Protein AF-A0A9P5P520-F1 (afdb_monomer)

Solvent-accessible surface area (backbone atoms only — not comparable to full-atom values): 4117 Å² total; per-residue (Å²): 130,84,52,70,68,58,51,52,54,51,51,53,51,51,55,52,46,50,52,48,52,71,68,41,50,62,60,49,54,51,50,52,54,40,75,73,38,85,75,63,68,66,67,64,76,59,53,50,60,52,52,51,49,53,52,50,51,49,52,52,51,52,61,74,69,45,93,84,118

Mean predicted aligned error: 8.93 Å

Secondary structure (DSSP, 8-state):
---HHHHHHHHHHHHHHHHHHHHHHHHHHHHHHHHH-SSPPPTHHHHHHHHHHHHHHHHHHHHHH-TT-

Sequence (69 aa):
MPSEETKERISKVIEVGRTVLHYGWIPLIIYVGFTRSNPQPSLIKYVFPILLFLFFALTVSFRLISPLA

Structure (mmCIF, N/CA/C/O backbone):
data_AF-A0A9P5P520-F1
#
_entry.id   AF-A0A9P5P520-F1
#
loop_
_atom_site.group_PDB
_atom_site.id
_atom_site.type_symbol
_atom_site.label_atom_id
_atom_site.label_alt_id
_atom_site.la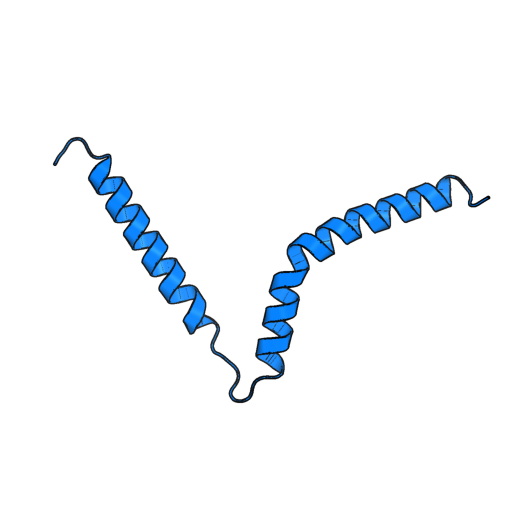bel_comp_id
_atom_site.label_asym_id
_atom_site.label_entity_id
_atom_site.label_seq_id
_atom_site.pdbx_PDB_ins_code
_atom_site.Cartn_x
_atom_site.Cartn_y
_atom_site.Cartn_z
_atom_site.occupancy
_atom_site.B_iso_or_equiv
_atom_site.auth_seq_id
_atom_site.auth_comp_id
_atom_site.auth_asym_id
_atom_site.auth_atom_id
_atom_site.pdbx_PDB_model_num
ATOM 1 N N . MET A 1 1 ? -35.419 4.825 16.999 1.00 64.94 1 MET A N 1
ATOM 2 C CA . MET A 1 1 ? -34.000 5.244 17.034 1.00 64.94 1 MET A CA 1
ATOM 3 C C . MET A 1 1 ? -33.153 3.980 17.035 1.00 64.94 1 MET A C 1
ATOM 5 O O . MET A 1 1 ? -33.522 3.074 17.774 1.00 64.94 1 MET A O 1
ATOM 9 N N . PRO A 1 2 ? -32.112 3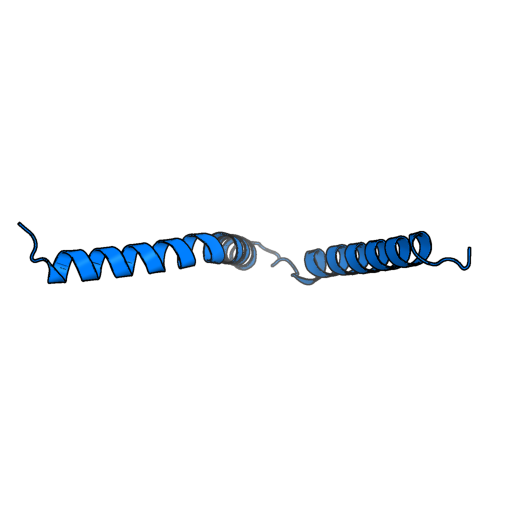.855 16.193 1.00 73.88 2 PRO A N 1
ATOM 10 C CA . PRO A 1 2 ? -31.221 2.695 16.252 1.00 73.88 2 PRO A CA 1
ATOM 11 C C . PRO A 1 2 ? -30.603 2.592 17.652 1.00 73.88 2 PRO A C 1
ATOM 13 O O . PRO A 1 2 ? -30.291 3.625 18.249 1.00 73.88 2 PRO A O 1
ATOM 16 N N . SER A 1 3 ? -30.471 1.368 18.176 1.00 85.62 3 SER A N 1
ATOM 17 C CA . SER A 1 3 ? -29.859 1.125 19.486 1.00 85.62 3 SER A CA 1
ATOM 18 C C . SER A 1 3 ? -28.415 1.631 19.507 1.00 85.62 3 SER A C 1
ATOM 20 O O . SER A 1 3 ? -27.746 1.640 18.471 1.00 85.62 3 SER A O 1
ATOM 22 N N . GLU A 1 4 ? -27.919 2.037 20.676 1.00 90.38 4 GLU A N 1
ATOM 23 C CA . GLU A 1 4 ? -26.536 2.518 20.828 1.00 90.38 4 GLU A CA 1
ATOM 24 C C . GLU A 1 4 ? -25.511 1.476 20.355 1.00 90.38 4 GLU A C 1
ATOM 26 O O . GLU A 1 4 ? -24.548 1.816 19.674 1.00 90.38 4 GLU A O 1
ATOM 31 N N . GLU A 1 5 ? -25.794 0.189 20.565 1.00 88.25 5 GLU A N 1
ATOM 32 C CA . GLU A 1 5 ? -24.998 -0.916 20.022 1.00 88.25 5 GLU A CA 1
ATOM 33 C C . GLU A 1 5 ? -24.959 -0.919 18.482 1.00 88.25 5 GLU A C 1
ATOM 35 O O . GLU A 1 5 ? -23.911 -1.140 17.871 1.00 88.25 5 GLU A O 1
ATOM 40 N N . THR A 1 6 ? -26.091 -0.646 17.825 1.00 92.38 6 THR A N 1
ATOM 41 C CA . THR A 1 6 ? -26.149 -0.559 16.357 1.00 92.38 6 THR A CA 1
ATOM 42 C C . THR A 1 6 ? -25.332 0.631 15.856 1.00 92.38 6 THR A C 1
ATOM 44 O O . THR A 1 6 ? -24.615 0.506 14.862 1.00 92.38 6 THR A O 1
ATOM 4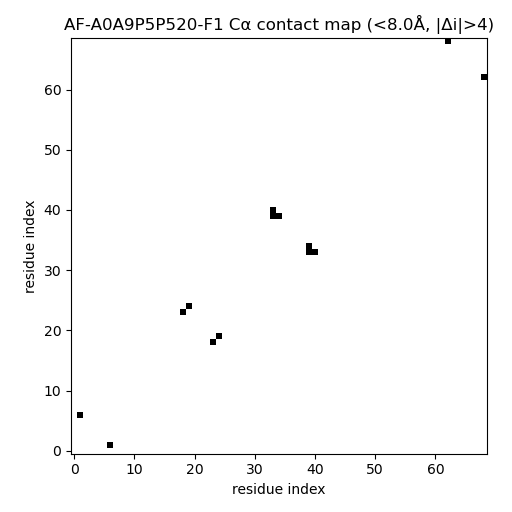7 N N . LYS A 1 7 ? -25.387 1.771 16.556 1.00 91.56 7 LYS A N 1
ATOM 48 C CA . LYS A 1 7 ? -24.579 2.952 16.221 1.00 91.56 7 LYS A CA 1
ATOM 49 C C . LYS A 1 7 ? -23.087 2.677 16.379 1.00 91.56 7 LYS A C 1
ATOM 51 O O . LYS A 1 7 ? -22.329 2.990 15.467 1.00 91.56 7 LYS A O 1
ATOM 56 N N . GLU A 1 8 ? -22.666 2.048 17.475 1.00 94.38 8 GLU A N 1
ATOM 57 C CA . GLU A 1 8 ? -21.263 1.671 17.681 1.00 94.38 8 GLU A CA 1
ATOM 58 C C . GLU A 1 8 ? -20.745 0.738 16.587 1.00 94.38 8 GLU A C 1
ATOM 60 O O . GLU A 1 8 ? -19.643 0.934 16.072 1.00 94.38 8 GLU A O 1
ATOM 65 N N . ARG A 1 9 ? -21.539 -0.266 16.198 1.00 95.00 9 ARG A N 1
ATOM 66 C CA . ARG A 1 9 ? -21.169 -1.192 15.119 1.00 95.00 9 ARG A CA 1
ATOM 67 C C . ARG A 1 9 ? -21.001 -0.461 13.790 1.00 95.00 9 ARG A C 1
ATOM 69 O O . ARG A 1 9 ? -20.010 -0.683 13.100 1.00 95.00 9 ARG A O 1
ATOM 76 N N . ILE A 1 10 ? -21.932 0.430 13.452 1.00 95.69 10 ILE A N 1
ATOM 77 C CA . ILE A 1 10 ? -21.850 1.237 12.228 1.00 95.69 10 ILE A CA 1
ATOM 78 C C . ILE A 1 10 ? -20.610 2.136 12.263 1.00 95.69 10 ILE A C 1
ATOM 80 O O . ILE A 1 10 ? -19.856 2.160 11.292 1.00 95.69 10 ILE A O 1
ATOM 84 N N . SER A 1 11 ? -20.351 2.814 13.382 1.00 95.75 11 SER A N 1
ATOM 85 C CA . SER A 1 11 ? -19.164 3.660 13.546 1.00 95.75 11 SER A CA 1
ATOM 86 C C . SER A 1 11 ? -17.868 2.873 13.341 1.00 95.75 11 SER A C 1
ATOM 88 O O . SER A 1 11 ? -17.013 3.310 12.573 1.00 95.75 11 SER A O 1
ATOM 90 N N . LYS A 1 12 ? -17.756 1.674 13.928 1.00 96.12 12 LYS A N 1
ATOM 91 C CA . LYS A 1 12 ? -16.592 0.789 13.742 1.00 96.12 12 LYS A CA 1
ATOM 92 C C . LYS A 1 12 ? -16.407 0.366 12.284 1.00 96.12 12 LYS A C 1
ATOM 94 O O . LYS A 1 12 ? -15.292 0.387 11.770 1.00 96.12 12 LYS A O 1
ATOM 99 N N . VAL A 1 13 ? -17.489 0.007 11.592 1.00 97.31 13 VAL A N 1
ATOM 100 C CA . VAL A 1 13 ? -17.424 -0.373 10.170 1.00 97.31 13 VAL A CA 1
ATOM 101 C C . VAL A 1 13 ? -16.982 0.805 9.304 1.00 97.31 13 VAL A C 1
ATOM 103 O O . VAL A 1 13 ? -16.167 0.623 8.403 1.00 97.31 13 VAL A O 1
ATOM 106 N N . ILE A 1 14 ? -17.473 2.014 9.580 1.00 97.06 14 ILE A N 1
ATOM 107 C CA . ILE A 1 14 ? -17.078 3.225 8.846 1.00 97.06 14 ILE A CA 1
ATOM 108 C C . ILE A 1 14 ? -15.602 3.554 9.084 1.00 97.06 14 ILE A C 1
ATOM 110 O O . ILE A 1 14 ? -14.899 3.929 8.144 1.00 97.06 14 ILE A O 1
ATOM 114 N N . GLU A 1 15 ? -15.120 3.406 10.315 1.00 96.31 15 GLU A N 1
ATOM 115 C CA . GLU A 1 15 ? -13.718 3.639 10.663 1.00 96.31 15 GLU A CA 1
ATOM 116 C C . GLU A 1 15 ? -12.785 2.693 9.899 1.00 96.31 15 GLU A C 1
ATOM 118 O O . GLU A 1 15 ? -11.857 3.141 9.221 1.00 96.31 15 GLU A O 1
ATOM 123 N N . VAL A 1 16 ? -13.093 1.394 9.902 1.00 97.88 16 VAL A N 1
ATOM 124 C CA . VAL A 1 16 ? -12.345 0.401 9.117 1.00 97.88 16 VAL A CA 1
ATOM 125 C C . VAL A 1 16 ? -12.476 0.679 7.618 1.00 97.88 16 VAL A C 1
ATOM 127 O O . VAL A 1 16 ? -11.480 0.660 6.893 1.00 97.88 16 VAL A O 1
ATOM 130 N N . GLY A 1 17 ? -13.685 0.991 7.147 1.00 97.31 17 GLY A N 1
ATOM 131 C CA . GLY A 1 17 ? -13.960 1.306 5.747 1.00 97.31 17 GLY A CA 1
ATOM 132 C C . GLY A 1 17 ? -13.142 2.492 5.237 1.00 97.31 17 GLY A C 1
ATOM 133 O O . GLY A 1 17 ? -12.623 2.438 4.123 1.00 97.31 17 GLY A O 1
ATOM 134 N N . ARG A 1 18 ? -12.944 3.529 6.061 1.00 97.19 18 ARG A N 1
ATOM 135 C CA . ARG A 1 18 ? -12.090 4.680 5.728 1.00 97.19 18 ARG A CA 1
ATOM 136 C C . ARG A 1 18 ? -10.650 4.244 5.469 1.00 97.19 18 ARG A C 1
ATOM 138 O O . ARG A 1 18 ? -10.073 4.650 4.463 1.00 97.19 18 ARG A O 1
ATOM 145 N N . THR A 1 19 ? -10.094 3.401 6.333 1.00 97.19 19 THR A N 1
ATOM 146 C CA . THR A 1 19 ? -8.730 2.870 6.192 1.00 97.19 19 THR A CA 1
ATOM 147 C C . THR A 1 19 ? -8.600 2.000 4.943 1.00 97.19 19 THR A C 1
ATOM 149 O O . THR A 1 19 ? -7.678 2.189 4.149 1.00 97.19 19 THR A O 1
ATOM 152 N N . VAL A 1 20 ? -9.555 1.094 4.719 1.00 97.69 20 VAL A N 1
ATOM 153 C CA . VAL A 1 20 ? -9.562 0.210 3.544 1.00 97.69 20 VAL A CA 1
ATOM 154 C C . VAL A 1 20 ? -9.658 1.011 2.252 1.00 97.69 20 VAL A C 1
ATOM 156 O O . VAL A 1 20 ? -8.902 0.745 1.325 1.00 97.69 20 VAL A O 1
ATOM 159 N N . LEU A 1 21 ? -10.536 2.011 2.175 1.00 97.25 21 LEU A N 1
ATOM 160 C CA . LEU A 1 21 ? -10.646 2.849 0.982 1.00 97.25 21 LEU A CA 1
ATOM 161 C C . LEU A 1 21 ? -9.393 3.707 0.782 1.00 97.25 21 LEU A C 1
ATOM 163 O O . LEU A 1 21 ? -8.911 3.810 -0.342 1.00 97.25 21 LEU A O 1
ATOM 167 N N . HIS A 1 22 ? -8.831 4.277 1.851 1.00 96.31 22 HIS A N 1
ATOM 168 C CA . HIS A 1 22 ? -7.658 5.149 1.766 1.00 96.31 22 HIS A CA 1
ATOM 169 C C . HIS A 1 22 ? -6.390 4.422 1.301 1.00 96.31 22 HIS A C 1
ATOM 171 O O . HIS A 1 22 ? -5.630 4.972 0.506 1.00 96.31 22 HIS A O 1
ATOM 177 N N . TYR A 1 23 ? -6.173 3.184 1.745 1.00 96.31 23 TYR A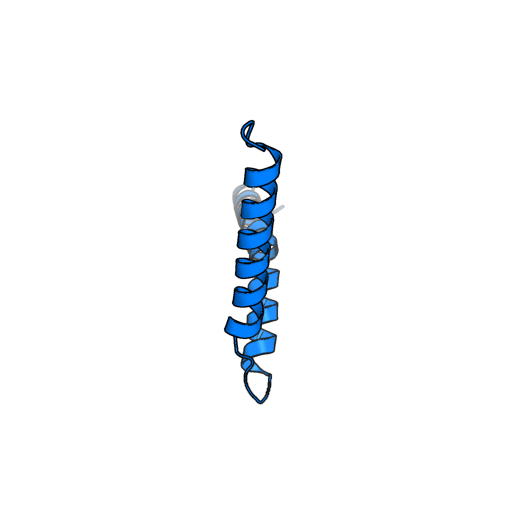 N 1
ATOM 178 C CA . TYR A 1 23 ? -4.995 2.407 1.344 1.00 96.31 23 TYR A CA 1
ATOM 179 C C . TYR A 1 23 ? -5.269 1.431 0.194 1.00 96.31 23 TYR A C 1
ATOM 181 O O . TYR A 1 23 ? -4.352 1.054 -0.531 1.00 96.31 23 TYR A O 1
ATOM 189 N N . GLY A 1 24 ? -6.524 1.032 -0.004 1.00 97.12 24 GLY A N 1
ATOM 190 C CA . GLY A 1 24 ? -6.928 0.041 -1.000 1.00 97.12 24 GLY A CA 1
ATOM 191 C C . GLY A 1 24 ? -7.240 0.610 -2.382 1.00 97.12 24 GLY A C 1
ATOM 192 O O . GLY A 1 24 ? -7.199 -0.146 -3.353 1.00 97.12 24 GLY A O 1
ATOM 193 N N . TRP A 1 25 ? -7.512 1.916 -2.518 1.00 96.25 25 TRP A N 1
ATOM 194 C CA . TRP A 1 25 ? -7.905 2.482 -3.815 1.00 96.25 25 TRP A CA 1
ATOM 195 C C . TRP A 1 25 ? -6.806 2.362 -4.884 1.00 96.25 25 TRP A C 1
ATOM 197 O O . TRP A 1 25 ? -7.108 1.983 -6.015 1.00 96.25 25 TRP A O 1
ATOM 207 N N . ILE A 1 26 ? -5.534 2.610 -4.539 1.00 93.75 26 ILE A N 1
ATOM 208 C CA . ILE A 1 26 ? -4.414 2.497 -5.493 1.00 93.75 26 ILE A CA 1
ATOM 209 C C . ILE A 1 26 ? -4.222 1.042 -5.950 1.00 93.75 26 ILE A C 1
ATOM 211 O O . ILE A 1 26 ? -4.260 0.807 -7.162 1.00 93.75 26 ILE A O 1
ATOM 215 N N . PRO A 1 27 ? -4.062 0.049 -5.044 1.00 92.00 27 PRO A N 1
ATOM 216 C CA . PRO A 1 27 ? -3.963 -1.353 -5.445 1.00 92.00 27 PRO A CA 1
ATOM 217 C C . PRO A 1 27 ? -5.131 -1.817 -6.316 1.00 92.00 27 PRO A C 1
ATOM 219 O O . PRO A 1 27 ? -4.914 -2.531 -7.293 1.00 92.00 27 PRO A O 1
ATOM 222 N N . LEU A 1 28 ? -6.357 -1.384 -6.001 1.00 95.31 28 LEU A N 1
ATOM 223 C CA . LEU A 1 28 ? -7.549 -1.759 -6.758 1.00 95.31 28 LEU A CA 1
ATOM 224 C C . LEU A 1 28 ? -7.494 -1.248 -8.204 1.00 95.31 28 LEU A C 1
ATOM 226 O O . LEU A 1 28 ? -7.739 -2.018 -9.133 1.00 95.31 28 LEU A O 1
ATOM 230 N N . ILE A 1 29 ? -7.137 0.023 -8.411 1.00 92.88 29 ILE A N 1
ATOM 231 C CA . ILE A 1 29 ? -7.008 0.603 -9.758 1.00 92.88 29 ILE A CA 1
ATOM 232 C C . ILE A 1 29 ? -5.916 -0.116 -10.554 1.00 92.88 29 ILE A C 1
ATOM 234 O O . ILE A 1 29 ? -6.139 -0.479 -11.711 1.00 92.88 29 ILE A O 1
ATOM 238 N N . ILE A 1 30 ? -4.759 -0.367 -9.933 1.00 90.44 30 ILE A N 1
ATOM 239 C CA . ILE A 1 30 ? -3.654 -1.092 -10.574 1.00 90.44 30 ILE A CA 1
ATOM 240 C C . ILE A 1 30 ? -4.102 -2.502 -10.967 1.00 90.44 30 ILE A C 1
ATOM 242 O O . ILE A 1 30 ? -3.846 -2.929 -12.091 1.00 90.44 30 ILE A O 1
ATOM 246 N N . TYR A 1 31 ? -4.809 -3.211 -10.084 1.00 90.38 31 TYR A N 1
ATOM 247 C CA . TYR A 1 31 ? -5.313 -4.556 -10.353 1.00 90.38 31 TYR A CA 1
ATOM 248 C C . TYR A 1 31 ? -6.289 -4.591 -11.537 1.00 90.38 31 TYR A C 1
ATOM 250 O O . TYR A 1 31 ? -6.171 -5.442 -12.424 1.00 90.38 31 TYR A O 1
ATOM 258 N N . VAL A 1 32 ? -7.229 -3.645 -11.599 1.00 92.88 32 VAL A N 1
ATOM 259 C CA . VAL A 1 32 ? -8.168 -3.538 -12.725 1.00 92.88 32 VAL A CA 1
ATOM 260 C C . VAL A 1 32 ? -7.419 -3.247 -14.028 1.00 92.88 32 VAL A C 1
ATOM 262 O O . VAL A 1 32 ? -7.642 -3.934 -15.025 1.00 92.88 32 VAL A O 1
ATOM 265 N N . GLY A 1 33 ? -6.494 -2.284 -14.020 1.00 88.62 33 GLY A N 1
ATOM 266 C CA . GLY A 1 33 ? -5.670 -1.967 -15.188 1.00 88.62 33 GLY A CA 1
ATOM 267 C C . GLY A 1 33 ? -4.826 -3.157 -15.652 1.00 88.62 33 GLY A C 1
ATOM 268 O O . GLY A 1 33 ? -4.766 -3.440 -16.847 1.00 88.62 33 GLY A O 1
ATOM 269 N N . PHE A 1 34 ? -4.236 -3.904 -14.719 1.00 88.19 34 PHE A N 1
ATOM 270 C CA . PHE A 1 34 ? -3.431 -5.088 -15.012 1.00 88.19 34 PHE A CA 1
ATOM 271 C C . PHE A 1 34 ? -4.259 -6.213 -15.646 1.00 88.19 34 PHE A C 1
ATOM 273 O O . PHE A 1 34 ? -3.861 -6.774 -16.663 1.00 88.19 34 PHE A O 1
ATOM 280 N N . THR A 1 35 ? -5.429 -6.520 -15.081 1.00 90.69 35 THR A N 1
ATOM 281 C CA . THR A 1 35 ? -6.264 -7.656 -15.519 1.00 90.69 35 THR A CA 1
ATOM 282 C C . THR A 1 35 ? -7.047 -7.403 -16.806 1.00 90.69 35 THR A C 1
ATOM 284 O O . THR A 1 35 ? -7.428 -8.361 -17.477 1.00 90.69 35 THR A O 1
ATOM 287 N N . ARG A 1 36 ? -7.310 -6.140 -17.162 1.00 89.94 36 ARG A N 1
ATOM 288 C CA . ARG A 1 36 ? -8.110 -5.772 -18.348 1.00 89.94 36 ARG A CA 1
ATOM 289 C C . ARG A 1 36 ? -7.284 -5.324 -19.554 1.00 89.94 36 ARG A C 1
ATOM 291 O O . ARG A 1 36 ? -7.850 -5.134 -20.625 1.00 89.94 36 ARG A O 1
ATOM 298 N N . SER A 1 37 ? -5.973 -5.167 -19.399 1.00 83.88 37 SER A N 1
ATOM 299 C CA . SER A 1 37 ? -5.076 -4.781 -20.491 1.00 83.88 37 SER A CA 1
ATOM 300 C C . SER A 1 37 ? -4.603 -6.000 -21.282 1.00 83.88 37 SER A C 1
ATOM 302 O O . SER A 1 37 ? -4.232 -7.020 -20.700 1.00 83.88 37 SER A O 1
ATOM 304 N N . ASN A 1 38 ? -4.571 -5.883 -22.611 1.00 85.06 38 ASN A N 1
ATOM 305 C CA . ASN A 1 38 ? -3.951 -6.865 -23.497 1.00 85.06 38 ASN A CA 1
ATOM 306 C C . ASN A 1 38 ? -2.956 -6.154 -24.435 1.00 85.06 38 ASN A C 1
ATOM 308 O O . ASN A 1 38 ? -3.393 -5.321 -25.232 1.00 85.06 38 ASN A O 1
ATOM 312 N N . PRO A 1 39 ? -1.645 -6.452 -24.353 1.00 86.62 39 PRO A N 1
ATOM 313 C CA . PRO A 1 39 ? -1.007 -7.419 -23.448 1.00 86.62 39 PRO A CA 1
ATOM 314 C C . PRO A 1 39 ? -1.027 -6.972 -21.978 1.00 86.62 39 PRO A C 1
ATOM 316 O O . PRO A 1 39 ? -1.085 -5.777 -21.683 1.00 86.62 39 PRO A O 1
ATOM 319 N N . GLN A 1 40 ? -0.956 -7.931 -21.048 1.00 84.38 40 GLN A N 1
ATOM 320 C CA . GLN A 1 40 ? -0.873 -7.614 -19.619 1.00 84.38 40 GLN A CA 1
ATOM 321 C C . GLN A 1 40 ? 0.419 -6.827 -19.316 1.00 84.38 40 GLN A C 1
ATOM 323 O O . GLN A 1 40 ? 1.504 -7.211 -19.768 1.00 84.38 40 GLN A O 1
ATOM 328 N N . PRO A 1 41 ? 0.339 -5.714 -18.568 1.00 84.19 41 PRO A N 1
ATOM 329 C CA . PRO A 1 41 ? 1.482 -4.850 -18.311 1.00 84.19 41 P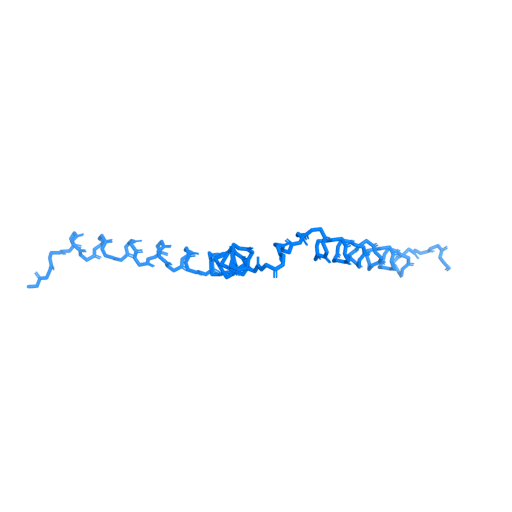RO A CA 1
ATOM 330 C C . PRO A 1 41 ? 2.439 -5.490 -17.300 1.00 84.19 41 PRO A C 1
ATOM 332 O O . PRO A 1 41 ? 2.027 -5.957 -16.249 1.00 84.19 41 PRO A O 1
ATOM 335 N N . SER A 1 42 ? 3.747 -5.460 -17.565 1.00 83.19 42 SER A N 1
ATOM 336 C CA . SER A 1 42 ? 4.747 -5.912 -16.587 1.00 83.19 42 SER A CA 1
ATOM 337 C C . SER A 1 42 ? 4.935 -4.879 -15.471 1.00 83.19 42 SER A C 1
ATOM 339 O O . SER A 1 42 ? 5.326 -3.743 -15.742 1.00 83.19 42 SER A O 1
ATOM 341 N N . LEU A 1 43 ? 4.724 -5.283 -14.213 1.00 77.69 43 LEU A N 1
ATOM 342 C CA . LEU A 1 43 ? 4.922 -4.430 -13.029 1.00 77.69 43 LEU A CA 1
ATOM 343 C C . LEU A 1 43 ? 6.378 -3.950 -12.876 1.00 77.69 43 LEU A C 1
ATOM 345 O O . LEU A 1 43 ? 6.625 -2.866 -12.344 1.00 77.69 43 LEU A O 1
ATOM 349 N N . ILE A 1 44 ? 7.340 -4.710 -13.412 1.00 76.88 44 ILE A N 1
ATOM 350 C CA . ILE A 1 44 ? 8.776 -4.382 -13.391 1.00 76.88 44 ILE A CA 1
ATOM 351 C C . ILE A 1 44 ? 9.045 -3.036 -14.079 1.00 76.88 44 ILE A C 1
ATOM 353 O O . ILE A 1 44 ? 9.922 -2.293 -13.642 1.00 76.88 44 ILE A O 1
ATOM 357 N N . LYS A 1 45 ? 8.246 -2.673 -15.095 1.00 74.94 45 LYS A N 1
ATOM 358 C CA . LYS A 1 45 ? 8.387 -1.401 -15.821 1.00 74.94 45 LYS A CA 1
ATOM 359 C C . LYS A 1 45 ? 8.227 -0.169 -14.926 1.00 74.94 45 LYS A C 1
ATOM 361 O O . LYS A 1 45 ? 8.769 0.876 -15.260 1.00 74.94 45 LYS A O 1
ATOM 366 N N . TYR A 1 46 ? 7.512 -0.286 -13.808 1.00 77.88 46 TYR A N 1
ATOM 367 C CA . TYR A 1 46 ? 7.240 0.832 -12.902 1.00 77.88 46 TYR A CA 1
ATOM 368 C C . TYR A 1 46 ? 8.129 0.805 -11.654 1.00 77.88 46 TYR A C 1
ATOM 370 O O . TYR A 1 46 ? 8.612 1.847 -11.219 1.00 77.88 46 TYR A O 1
ATOM 378 N N . VAL A 1 47 ? 8.400 -0.382 -11.101 1.00 82.94 47 VAL A N 1
ATOM 379 C CA . VAL A 1 47 ? 9.198 -0.532 -9.869 1.00 82.94 47 VAL A CA 1
ATOM 380 C C . VAL A 1 47 ? 10.671 -0.188 -10.100 1.00 82.94 47 VAL A C 1
ATOM 382 O O . VAL A 1 47 ? 11.286 0.499 -9.287 1.00 82.94 47 VAL A O 1
ATOM 385 N N . PHE A 1 48 ? 11.237 -0.63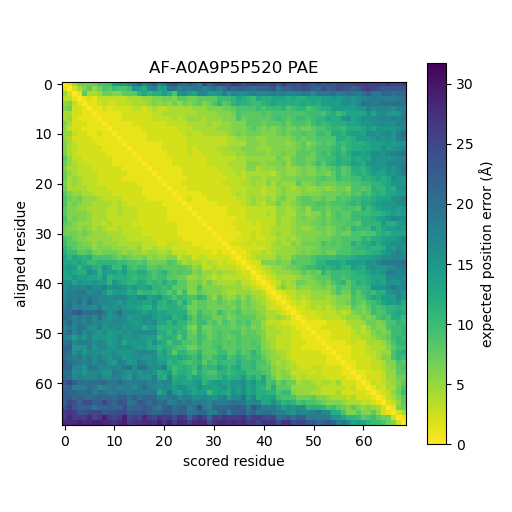4 -11.221 1.00 84.12 48 PHE A N 1
ATOM 386 C CA . PHE A 1 48 ? 12.661 -0.481 -11.514 1.00 84.12 48 PHE A CA 1
ATOM 387 C C . PHE A 1 48 ? 13.128 0.984 -11.653 1.00 84.12 48 PHE A C 1
ATOM 389 O O . PHE A 1 48 ? 14.111 1.345 -11.003 1.00 84.12 48 PHE A O 1
ATOM 396 N N . PRO A 1 49 ? 12.450 1.863 -12.422 1.00 87.19 49 PRO A N 1
ATOM 397 C CA . PRO A 1 49 ? 12.863 3.264 -12.527 1.00 87.19 49 PRO A CA 1
ATOM 398 C C . PRO A 1 49 ? 12.718 4.031 -11.207 1.00 87.19 49 PRO A C 1
ATOM 400 O O . PRO A 1 49 ? 13.570 4.861 -10.900 1.00 87.19 49 PRO A O 1
ATOM 403 N N . ILE A 1 50 ? 11.698 3.732 -10.395 1.00 87.94 50 ILE A N 1
ATOM 404 C CA . ILE A 1 50 ? 11.523 4.351 -9.071 1.00 87.94 50 ILE A CA 1
ATOM 405 C C . ILE A 1 50 ? 12.643 3.923 -8.121 1.00 87.94 50 ILE A C 1
ATOM 407 O O . ILE A 1 50 ? 13.239 4.769 -7.459 1.00 87.94 50 ILE A O 1
ATOM 411 N N . LEU A 1 51 ? 12.974 2.630 -8.082 1.00 86.75 51 LEU A N 1
ATOM 412 C CA . LEU A 1 51 ? 14.061 2.122 -7.248 1.00 86.75 51 LEU A CA 1
ATOM 413 C C . LEU A 1 51 ? 15.416 2.719 -7.658 1.00 86.75 51 LEU A C 1
ATOM 415 O O . LEU A 1 51 ? 16.192 3.131 -6.797 1.00 86.75 51 LEU A O 1
ATOM 419 N N . LEU A 1 52 ? 15.679 2.818 -8.964 1.00 88.56 52 LEU A N 1
ATOM 420 C CA . LEU A 1 52 ? 16.902 3.424 -9.490 1.00 88.56 52 LEU A CA 1
ATOM 421 C C . LEU A 1 52 ? 16.983 4.923 -9.168 1.00 88.56 52 LEU A C 1
ATOM 423 O O . LEU A 1 52 ? 18.040 5.407 -8.769 1.00 88.56 52 LEU A O 1
ATOM 427 N N . PHE A 1 53 ? 15.871 5.649 -9.297 1.00 88.81 53 PHE A N 1
ATOM 428 C CA . PHE A 1 53 ? 15.793 7.060 -8.929 1.00 88.81 53 PHE A CA 1
ATOM 429 C C . PHE A 1 53 ? 16.049 7.271 -7.433 1.00 88.81 53 PHE A C 1
ATOM 431 O O . PHE A 1 53 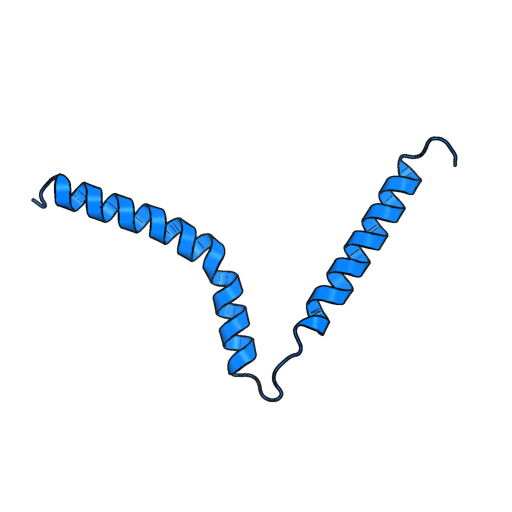? 16.845 8.133 -7.070 1.00 88.81 53 PHE A O 1
ATOM 438 N N . LEU A 1 54 ? 15.439 6.458 -6.565 1.00 89.56 54 LEU A N 1
ATOM 439 C CA . LEU A 1 54 ? 15.663 6.517 -5.118 1.00 89.56 54 LEU A CA 1
ATOM 440 C C . LEU A 1 54 ? 17.115 6.191 -4.754 1.00 89.56 54 LEU A C 1
ATOM 442 O O . LEU A 1 54 ? 17.705 6.882 -3.928 1.00 89.56 54 LEU A O 1
ATOM 446 N N . PHE A 1 55 ? 17.716 5.190 -5.399 1.00 90.12 55 PHE A N 1
ATOM 447 C CA . PHE A 1 55 ? 19.126 4.849 -5.213 1.00 90.12 55 PHE A CA 1
ATOM 448 C C . PHE A 1 55 ? 20.064 5.988 -5.642 1.00 90.12 55 PHE A C 1
ATOM 450 O O . PHE A 1 55 ? 21.005 6.335 -4.922 1.00 90.12 55 PHE A O 1
ATOM 457 N N . PHE A 1 56 ? 19.796 6.604 -6.795 1.00 88.75 56 PHE A N 1
ATOM 458 C CA . PHE A 1 56 ? 20.560 7.752 -7.275 1.00 88.75 56 PHE A CA 1
ATOM 459 C C . PHE A 1 56 ? 20.401 8.964 -6.351 1.00 88.75 56 PHE A C 1
ATOM 461 O O . PHE A 1 56 ? 21.402 9.546 -5.939 1.00 88.75 56 PHE A O 1
ATOM 468 N N . ALA A 1 57 ? 19.168 9.301 -5.964 1.00 87.44 57 ALA A N 1
ATOM 469 C CA . ALA A 1 57 ? 18.878 10.391 -5.037 1.00 87.44 57 ALA A CA 1
ATOM 470 C C . ALA A 1 57 ? 19.593 10.184 -3.696 1.00 87.44 57 ALA A C 1
ATOM 472 O O . ALA A 1 57 ? 20.266 11.090 -3.217 1.00 87.44 57 ALA A O 1
ATOM 473 N N . LEU A 1 58 ? 19.538 8.967 -3.148 1.00 86.19 58 LEU A N 1
ATOM 474 C CA . LEU A 1 58 ? 20.237 8.599 -1.921 1.00 86.19 58 LEU A CA 1
ATOM 475 C C . LEU A 1 58 ? 21.755 8.783 -2.061 1.00 86.19 58 LEU A C 1
ATOM 477 O O . LEU A 1 58 ? 22.388 9.383 -1.196 1.00 86.19 58 LEU A O 1
ATOM 481 N N . THR A 1 59 ? 22.337 8.330 -3.175 1.00 84.88 59 THR A N 1
ATOM 482 C CA . THR A 1 59 ? 23.777 8.465 -3.451 1.00 84.88 59 THR A CA 1
ATOM 483 C C . THR A 1 59 ? 24.202 9.932 -3.576 1.00 84.88 59 THR A C 1
ATOM 485 O O . THR A 1 59 ? 25.248 10.316 -3.054 1.00 84.88 59 THR A O 1
ATOM 488 N N . VAL A 1 60 ? 23.398 10.771 -4.234 1.00 82.88 60 VAL A N 1
ATOM 489 C CA . VAL A 1 60 ? 23.648 12.216 -4.350 1.00 82.88 60 VAL A CA 1
ATOM 490 C C . VAL A 1 60 ? 23.530 12.896 -2.986 1.00 82.88 60 VAL A C 1
ATOM 492 O O . VAL A 1 60 ? 24.422 13.654 -2.613 1.00 82.88 60 VAL A O 1
ATOM 495 N N . SER A 1 61 ? 22.492 12.588 -2.206 1.00 81.25 61 SER A N 1
ATOM 496 C CA . SER A 1 61 ? 22.324 13.124 -0.852 1.00 81.25 61 SER A CA 1
ATOM 497 C C . SER A 1 61 ? 23.495 12.754 0.061 1.00 81.25 61 SER A C 1
ATOM 499 O O . SER A 1 61 ? 24.025 13.629 0.739 1.00 81.25 61 SER A O 1
ATOM 501 N N . PHE A 1 62 ? 23.964 11.502 0.035 1.00 81.50 62 PHE A N 1
ATOM 502 C CA . PHE A 1 62 ? 25.149 11.093 0.799 1.00 81.50 62 PHE A CA 1
ATOM 503 C C . PHE A 1 62 ? 26.409 11.854 0.377 1.00 81.50 62 PHE A C 1
ATOM 505 O O . PHE A 1 62 ? 27.178 12.276 1.239 1.00 81.50 62 PHE A O 1
ATOM 512 N N . ARG A 1 63 ? 26.608 12.077 -0.929 1.00 75.62 63 ARG A N 1
ATOM 513 C CA . ARG A 1 63 ? 27.745 12.862 -1.437 1.00 75.62 63 ARG A CA 1
ATOM 514 C C . ARG A 1 63 ? 27.700 14.326 -1.001 1.00 75.62 63 ARG A C 1
ATOM 516 O O .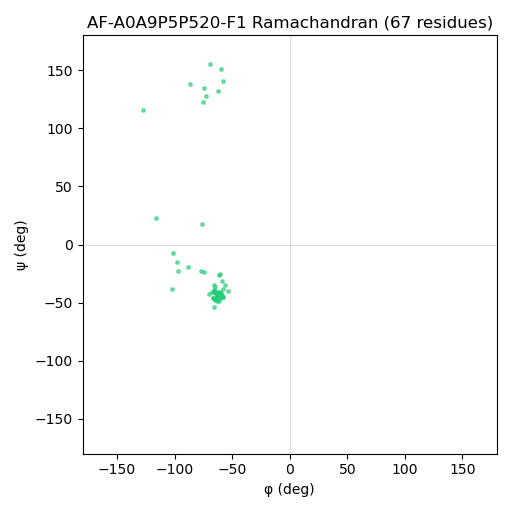 ARG A 1 63 ? 28.747 14.885 -0.710 1.00 75.62 63 ARG A O 1
ATOM 523 N N . LEU A 1 64 ? 26.514 14.931 -0.927 1.00 76.19 64 LEU A N 1
ATOM 524 C CA . LEU A 1 64 ? 26.343 16.331 -0.519 1.00 76.19 64 LEU A CA 1
ATOM 525 C C . LEU A 1 64 ? 26.533 16.558 0.990 1.00 76.19 64 LEU A C 1
ATOM 527 O O . LEU A 1 64 ? 26.829 17.674 1.401 1.00 76.19 64 LEU A O 1
ATOM 531 N N . ILE A 1 65 ? 26.342 15.520 1.808 1.00 79.25 65 ILE A N 1
ATOM 532 C CA . ILE A 1 65 ? 26.431 15.600 3.276 1.00 79.25 65 ILE A CA 1
ATOM 533 C C . ILE A 1 65 ? 27.808 15.128 3.781 1.00 79.25 65 ILE A C 1
ATOM 535 O O . ILE A 1 65 ? 28.173 15.391 4.927 1.00 79.25 65 ILE A O 1
ATOM 539 N N . SER A 1 66 ? 28.604 14.443 2.950 1.00 71.44 66 SER A N 1
ATOM 540 C CA . SER A 1 66 ? 29.931 13.983 3.363 1.00 71.44 66 SER A CA 1
ATOM 541 C C . SER A 1 66 ? 30.916 15.162 3.467 1.00 71.44 66 SER A C 1
ATOM 543 O O . SER A 1 66 ? 31.088 15.876 2.480 1.00 71.44 66 SER A O 1
ATOM 545 N N . PRO A 1 67 ? 31.626 15.344 4.597 1.00 67.50 67 PRO A N 1
ATOM 546 C CA . PRO A 1 67 ? 32.630 16.401 4.762 1.00 67.50 67 PRO A CA 1
ATOM 547 C C . PRO A 1 67 ? 33.965 16.100 4.043 1.00 67.50 67 PRO A C 1
ATOM 549 O O . PRO A 1 67 ? 34.987 16.681 4.388 1.00 67.50 67 PRO A O 1
ATOM 552 N N . LEU A 1 68 ? 33.980 15.158 3.091 1.00 65.50 68 LEU A N 1
ATOM 553 C CA . LEU A 1 68 ? 35.181 14.660 2.401 1.00 65.50 68 LEU A CA 1
ATOM 554 C C . LEU A 1 68 ? 35.185 14.961 0.887 1.00 65.50 68 LEU A C 1
ATOM 556 O O . LEU A 1 68 ? 35.861 14.260 0.134 1.00 65.50 68 LEU A O 1
ATOM 560 N N . ALA A 1 69 ? 34.434 15.971 0.441 1.00 60.19 69 ALA A N 1
ATOM 561 C CA . ALA A 1 69 ? 34.517 16.515 -0.918 1.00 60.19 69 ALA A CA 1
ATOM 562 C C . ALA A 1 69 ? 35.311 17.826 -0.939 1.00 60.19 69 ALA A C 1
ATOM 564 O O . ALA A 1 69 ? 35.154 18.614 0.021 1.00 60.19 69 ALA A O 1
#

InterPro domains:
  IPR012621 Mitochondrial import receptor subunit TOM7 [PF08038] (7-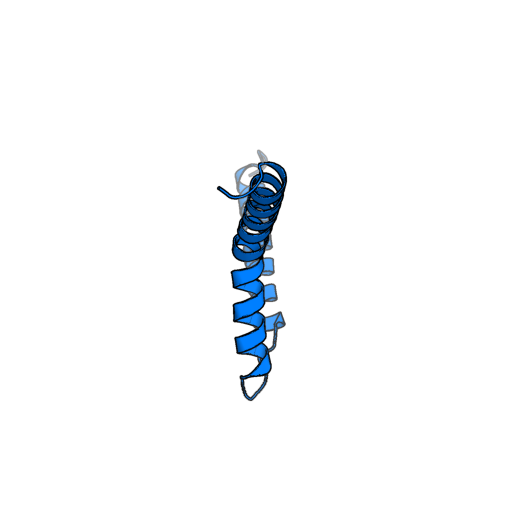45)

Organism: Gymnopilus junonius (NCBI:txid109634)

Foldseek 3Di:
DDDPVVVVVVVVVVVVVVVCCVPVVVVVVLVVQQVPDVVRDDPCVPVVVVVVVVVVVVVVVVVVPDPPD

pLDDT: mean 87.24, std 8.8, range [60.19, 97.88]

Radius of gyration: 22.23 Å; Cα contacts (8 Å, |Δi|>4): 7; chains: 1; bounding box: 69×24×44 Å